Protein AF-A0A1L7WTK1-F1 (afdb_monomer_lite)

Structure (mmCIF, N/CA/C/O backbone):
data_AF-A0A1L7WTK1-F1
#
_entry.id   AF-A0A1L7WTK1-F1
#
loop_
_atom_site.group_PDB
_atom_site.id
_atom_site.type_symbol
_atom_site.label_atom_id
_atom_site.label_alt_id
_atom_site.label_comp_id
_atom_site.label_asym_id
_atom_site.label_entity_id
_atom_site.label_seq_id
_atom_site.pdbx_PDB_ins_code
_atom_site.Cartn_x
_atom_site.Cartn_y
_atom_site.Cartn_z
_atom_site.occupancy
_atom_site.B_iso_or_equiv
_atom_site.auth_seq_id
_atom_site.auth_comp_id
_atom_site.auth_asym_id
_atom_site.auth_atom_id
_atom_site.pdbx_PDB_model_num
ATOM 1 N N . MET A 1 1 ? 5.378 51.087 30.602 1.00 38.34 1 MET A N 1
ATOM 2 C CA . MET A 1 1 ? 5.027 51.062 29.161 1.00 38.34 1 MET A CA 1
ATOM 3 C C . MET A 1 1 ? 6.344 51.110 28.397 1.00 38.34 1 MET A C 1
ATOM 5 O O . MET A 1 1 ? 7.147 51.950 28.756 1.00 38.34 1 MET A O 1
ATOM 9 N N . ALA A 1 2 ? 6.701 50.248 27.450 1.00 32.22 2 ALA A N 1
ATOM 10 C CA . ALA A 1 2 ? 5.958 49.282 26.653 1.00 32.22 2 ALA A CA 1
ATOM 11 C C . ALA A 1 2 ? 6.849 48.055 26.353 1.00 32.22 2 ALA A C 1
ATOM 13 O O . ALA A 1 2 ? 8.071 48.167 26.312 1.00 32.22 2 ALA A O 1
ATOM 14 N N . SER A 1 3 ? 6.207 46.903 26.156 1.00 34.16 3 SER A N 1
ATOM 15 C CA . SER A 1 3 ? 6.794 45.703 25.557 1.00 34.16 3 SER A CA 1
ATOM 16 C C . SER A 1 3 ? 7.029 45.938 24.059 1.00 34.16 3 SER A C 1
ATOM 18 O O . SER A 1 3 ? 6.167 46.521 23.402 1.00 34.16 3 SER A O 1
ATOM 20 N N . MET A 1 4 ? 8.155 45.474 23.515 1.00 35.56 4 MET A N 1
ATOM 21 C CA . MET A 1 4 ? 8.354 45.336 22.070 1.00 35.56 4 MET A CA 1
ATOM 22 C C . MET A 1 4 ? 8.696 43.879 21.755 1.00 35.56 4 MET A C 1
ATOM 24 O O . MET A 1 4 ? 9.846 43.458 21.828 1.00 35.56 4 MET A O 1
ATOM 28 N N . PHE A 1 5 ? 7.661 43.115 21.408 1.00 36.62 5 PHE A N 1
ATOM 29 C CA . PHE A 1 5 ? 7.780 41.886 20.633 1.00 36.62 5 PHE A CA 1
ATOM 30 C C . PHE A 1 5 ? 7.905 42.277 19.155 1.00 36.62 5 PHE A C 1
ATOM 32 O O . PHE A 1 5 ? 7.030 42.963 18.625 1.00 36.62 5 PHE A O 1
ATOM 39 N N . ALA A 1 6 ? 8.985 41.868 18.489 1.00 39.31 6 ALA A N 1
ATOM 40 C CA . ALA A 1 6 ? 9.111 42.005 17.043 1.00 39.31 6 ALA A CA 1
ATOM 41 C C . ALA A 1 6 ? 8.413 40.820 16.356 1.00 39.31 6 ALA A C 1
ATOM 43 O O . ALA A 1 6 ? 8.746 39.659 16.588 1.00 39.31 6 ALA A O 1
ATOM 44 N N . ASN A 1 7 ? 7.419 41.154 15.537 1.00 35.59 7 ASN A N 1
ATOM 45 C CA . ASN A 1 7 ? 6.599 40.263 14.725 1.00 35.59 7 ASN A CA 1
ATOM 46 C C . ASN A 1 7 ? 7.465 39.567 13.658 1.00 35.59 7 ASN A C 1
ATOM 48 O O . ASN A 1 7 ? 8.057 40.245 12.818 1.00 35.59 7 ASN A O 1
ATOM 52 N N . ALA A 1 8 ? 7.517 38.234 13.648 1.00 31.22 8 ALA A N 1
ATOM 53 C CA . ALA A 1 8 ? 8.078 37.494 12.521 1.00 31.22 8 ALA A CA 1
ATOM 54 C C . ALA A 1 8 ? 7.069 37.527 11.364 1.00 31.22 8 ALA A C 1
ATOM 56 O O . ALA A 1 8 ? 6.000 36.922 11.432 1.00 31.22 8 ALA A O 1
ATOM 57 N N . THR A 1 9 ? 7.386 38.267 10.304 1.00 32.03 9 THR A N 1
ATOM 58 C CA . THR A 1 9 ? 6.642 38.221 9.043 1.00 32.03 9 THR A CA 1
ATOM 59 C C . THR A 1 9 ? 6.797 36.838 8.422 1.00 32.03 9 THR A C 1
ATOM 61 O O . THR A 1 9 ? 7.895 36.460 8.016 1.00 32.03 9 THR A O 1
ATOM 64 N N . LEU A 1 10 ? 5.698 36.083 8.346 1.00 31.89 10 LEU A N 1
ATOM 65 C CA . LEU A 1 10 ? 5.624 34.853 7.563 1.00 31.89 10 LEU A CA 1
ATOM 66 C C . LEU A 1 10 ? 5.835 35.217 6.090 1.00 31.89 10 LEU A C 1
ATOM 68 O O . LEU A 1 10 ? 4.982 35.853 5.470 1.00 31.89 10 LEU A O 1
ATOM 72 N N . ALA A 1 11 ? 6.992 34.850 5.545 1.00 37.28 11 ALA A N 1
ATOM 73 C CA . ALA A 1 11 ? 7.212 34.887 4.110 1.00 37.28 11 ALA A CA 1
ATOM 74 C C . ALA A 1 11 ? 6.194 33.954 3.435 1.00 37.28 11 ALA A C 1
ATOM 76 O O . ALA A 1 11 ? 5.947 32.843 3.907 1.00 37.28 11 ALA A O 1
ATOM 77 N N . SER A 1 12 ? 5.591 34.416 2.342 1.00 40.06 12 SER A N 1
ATOM 78 C CA . SER A 1 12 ? 4.710 33.611 1.500 1.00 40.06 12 SER A CA 1
ATOM 79 C C . SER A 1 12 ? 5.461 32.366 1.035 1.00 40.06 12 SER A C 1
ATOM 81 O O . SER A 1 12 ? 6.453 32.481 0.312 1.00 40.06 12 SER A O 1
ATOM 83 N N . SER A 1 13 ? 4.995 31.190 1.464 1.00 41.16 13 SER A N 1
ATOM 84 C CA . SER A 1 13 ? 5.479 29.912 0.942 1.00 41.16 13 SER A CA 1
ATOM 85 C C . SER A 1 13 ? 5.344 29.910 -0.584 1.00 41.16 13 SER A C 1
ATOM 87 O O . SER A 1 13 ? 4.315 30.372 -1.091 1.00 41.16 13 SER A O 1
ATOM 89 N N . PRO A 1 14 ? 6.350 29.424 -1.331 1.00 37.72 14 PRO A N 1
ATOM 90 C CA . PRO A 1 14 ? 6.207 29.255 -2.767 1.00 37.72 14 PRO A CA 1
ATOM 91 C C . PRO A 1 14 ? 5.020 28.325 -3.030 1.00 37.72 14 PRO A C 1
ATOM 93 O O . PRO A 1 14 ? 4.880 27.282 -2.390 1.00 37.72 14 PRO A O 1
ATOM 96 N N . ALA A 1 15 ? 4.137 28.735 -3.941 1.00 45.47 15 ALA A N 1
ATOM 97 C CA . ALA A 1 15 ? 3.027 27.902 -4.372 1.00 45.47 15 ALA A CA 1
ATOM 98 C C . ALA A 1 15 ? 3.569 26.556 -4.870 1.00 45.47 15 ALA A C 1
ATOM 100 O O . ALA A 1 15 ? 4.547 26.519 -5.622 1.00 45.47 15 ALA A O 1
ATOM 101 N N . ALA A 1 16 ? 2.928 25.466 -4.442 1.00 35.69 16 ALA A N 1
ATOM 102 C CA . ALA A 1 16 ? 3.215 24.134 -4.952 1.00 35.69 16 ALA A CA 1
ATOM 103 C C . ALA A 1 16 ? 3.198 24.153 -6.495 1.00 35.69 16 ALA A C 1
ATOM 105 O O . ALA A 1 16 ? 2.376 24.868 -7.083 1.00 35.69 16 ALA A O 1
ATOM 106 N N . PRO A 1 17 ? 4.093 23.408 -7.166 1.00 39.41 17 PRO A N 1
ATOM 107 C CA . PRO A 1 17 ? 4.147 23.381 -8.620 1.00 39.41 17 PRO A CA 1
ATOM 108 C C . PRO A 1 17 ? 2.792 22.940 -9.186 1.00 39.41 17 PRO A C 1
ATOM 110 O O . PRO A 1 17 ? 2.380 21.790 -9.053 1.00 39.41 17 PRO A O 1
ATOM 113 N N . SER A 1 18 ? 2.094 23.875 -9.832 1.00 50.19 18 SER A N 1
ATOM 114 C CA . SER A 1 18 ? 0.858 23.610 -10.565 1.00 50.19 18 SER A CA 1
ATOM 115 C C . SER A 1 18 ? 1.208 23.044 -11.937 1.00 50.19 18 SER A C 1
ATOM 117 O O . SER A 1 18 ? 1.169 23.723 -12.959 1.00 50.19 18 SER A O 1
ATOM 119 N N . THR A 1 19 ? 1.552 21.759 -11.970 1.00 40.38 19 THR A N 1
ATOM 120 C CA . THR A 1 19 ? 1.258 20.996 -13.182 1.00 40.38 19 THR A CA 1
ATOM 121 C C . THR A 1 19 ? -0.250 20.805 -13.189 1.00 40.38 19 THR A C 1
ATOM 123 O O . THR A 1 19 ? -0.839 20.447 -12.171 1.00 40.38 19 THR A O 1
ATOM 126 N N . THR A 1 20 ? -0.906 21.157 -14.290 1.00 37.12 20 THR A N 1
ATOM 127 C CA . THR A 1 20 ? -2.331 20.898 -14.482 1.00 37.12 20 THR A CA 1
ATOM 128 C C . THR A 1 20 ? -2.579 19.415 -14.246 1.00 37.12 20 THR A C 1
ATOM 130 O O . THR A 1 20 ? -2.327 18.597 -15.133 1.00 37.12 20 THR A O 1
ATOM 133 N N . ALA A 1 21 ? -3.048 19.073 -13.043 1.00 44.69 21 ALA A N 1
ATOM 134 C CA . ALA A 1 21 ? -3.709 17.816 -12.778 1.00 44.69 21 ALA A CA 1
ATOM 135 C C . ALA A 1 21 ? -4.698 17.632 -13.927 1.00 44.69 21 ALA A C 1
ATOM 137 O O . ALA A 1 21 ? -5.535 18.508 -14.174 1.00 44.69 21 ALA A O 1
ATOM 138 N N . SER A 1 22 ? -4.562 16.539 -14.684 1.00 48.34 22 SER A N 1
ATOM 139 C CA . SER A 1 22 ? -5.639 16.141 -15.586 1.00 48.34 22 SER A CA 1
ATOM 140 C C . SER A 1 22 ? -6.935 16.187 -14.773 1.00 48.34 22 SER A C 1
ATOM 142 O O . SER A 1 22 ? -6.894 15.937 -13.566 1.00 48.34 22 SER A O 1
ATOM 144 N N . SER A 1 23 ? -8.081 16.486 -15.381 1.00 56.59 23 SER A N 1
ATOM 145 C CA . SER A 1 23 ? -9.378 16.559 -14.681 1.00 56.59 23 SER A CA 1
ATOM 146 C C . SER A 1 23 ? -9.754 15.294 -13.882 1.00 56.59 23 SER A C 1
ATOM 148 O O . SER A 1 23 ? -10.803 15.266 -13.253 1.00 56.59 23 SER A O 1
ATOM 150 N N . ASN A 1 24 ? -8.910 14.259 -13.925 1.00 61.44 24 ASN A N 1
ATOM 151 C CA . ASN A 1 24 ? -9.060 12.947 -13.321 1.00 61.44 24 ASN A CA 1
ATOM 152 C C . ASN A 1 24 ? -7.974 12.635 -12.266 1.00 61.44 24 ASN A C 1
ATOM 154 O O . ASN A 1 24 ? -7.859 11.475 -11.862 1.00 61.44 24 ASN A O 1
ATOM 158 N N . SER A 1 25 ? -7.150 13.615 -11.869 1.00 70.75 25 SER A N 1
ATOM 159 C CA . SER A 1 25 ? -6.118 13.473 -10.835 1.00 70.75 25 SER A CA 1
ATOM 160 C C . SER A 1 25 ? -6.540 14.172 -9.538 1.00 70.75 25 SER A C 1
ATOM 162 O O . SER A 1 25 ? -6.784 15.378 -9.537 1.00 70.75 25 SER A O 1
ATOM 164 N N . HIS A 1 26 ? -6.606 13.433 -8.428 1.00 81.88 26 HIS A N 1
ATOM 165 C CA . HIS A 1 26 ? -7.059 13.949 -7.131 1.00 81.88 26 HIS A CA 1
ATOM 166 C C . HIS A 1 26 ? -6.203 13.427 -5.977 1.00 81.88 26 HIS A C 1
ATOM 168 O O . HIS A 1 26 ? -5.813 12.259 -5.972 1.00 81.88 26 HIS A O 1
ATOM 174 N N . CYS A 1 27 ? -5.969 14.268 -4.969 1.00 82.88 27 CYS A N 1
ATOM 175 C CA . CYS A 1 27 ? -5.427 13.816 -3.691 1.00 82.88 27 CYS A CA 1
ATOM 176 C C . CYS A 1 27 ? -6.510 13.063 -2.906 1.00 82.88 27 CYS A C 1
ATOM 178 O O . CYS A 1 27 ? -7.639 13.542 -2.778 1.00 82.88 27 CYS A O 1
ATOM 180 N N . ILE A 1 28 ? -6.168 11.892 -2.377 1.00 84.38 28 ILE A N 1
ATOM 181 C CA . ILE A 1 28 ? -7.058 11.013 -1.625 1.00 84.38 28 ILE A CA 1
ATOM 182 C C . ILE A 1 28 ? -6.412 10.580 -0.306 1.00 84.38 28 ILE A C 1
ATOM 184 O O . ILE A 1 28 ? -5.205 10.357 -0.211 1.00 84.38 28 ILE A O 1
ATOM 188 N N . THR A 1 29 ? -7.256 10.412 0.710 1.00 85.12 29 THR A N 1
ATOM 189 C CA . THR A 1 29 ? -6.921 9.727 1.961 1.00 85.12 29 THR A CA 1
ATOM 190 C C . THR A 1 29 ? -7.629 8.378 1.979 1.00 85.12 29 THR A C 1
ATOM 192 O O . THR A 1 29 ? -8.859 8.333 1.916 1.00 85.12 29 THR A O 1
ATOM 195 N N . ILE A 1 30 ? -6.881 7.282 2.109 1.00 85.06 30 ILE A N 1
ATOM 196 C CA . ILE A 1 30 ? -7.474 5.957 2.328 1.00 85.06 30 ILE A CA 1
ATOM 197 C C . ILE A 1 30 ? -7.739 5.803 3.818 1.00 85.06 30 ILE A C 1
ATOM 199 O O . ILE A 1 30 ? -6.809 5.893 4.617 1.00 85.06 30 ILE A O 1
ATOM 203 N N . ARG A 1 31 ? -8.998 5.568 4.181 1.00 85.75 31 ARG A N 1
ATOM 204 C CA . ARG A 1 31 ? -9.436 5.396 5.567 1.00 85.75 31 ARG A CA 1
ATOM 205 C C . ARG A 1 31 ? -10.013 4.016 5.769 1.00 85.75 31 ARG A C 1
ATOM 207 O O . ARG A 1 31 ? -10.508 3.397 4.826 1.00 85.75 31 ARG A O 1
ATOM 214 N N . ASP A 1 32 ? -9.975 3.559 7.007 1.00 83.50 32 ASP A N 1
ATOM 215 C CA . ASP A 1 32 ? -10.770 2.408 7.389 1.00 83.50 32 ASP A CA 1
ATOM 216 C C . ASP A 1 32 ? -12.273 2.743 7.395 1.00 83.50 32 ASP A C 1
ATOM 218 O O . ASP A 1 32 ? -12.691 3.902 7.326 1.00 83.50 32 ASP A O 1
ATOM 222 N N . THR A 1 33 ? -13.109 1.712 7.511 1.00 81.81 33 THR A N 1
ATOM 223 C CA . THR A 1 33 ? -14.571 1.858 7.488 1.00 81.81 33 THR A CA 1
ATOM 224 C C . THR A 1 33 ? -15.123 2.656 8.668 1.00 81.81 33 THR A C 1
ATOM 226 O O . THR A 1 33 ? -16.233 3.170 8.575 1.00 81.81 33 THR A O 1
ATOM 229 N N . THR A 1 34 ? -14.377 2.771 9.773 1.00 86.19 34 THR A N 1
ATOM 230 C CA . THR A 1 34 ? -14.772 3.588 10.931 1.00 86.19 34 THR A CA 1
ATOM 231 C C . THR A 1 34 ? -14.298 5.039 10.830 1.00 86.19 34 THR A C 1
ATOM 233 O O . THR A 1 34 ? -14.709 5.865 11.640 1.00 86.19 34 THR A O 1
ATOM 236 N N . SER A 1 35 ? -13.481 5.377 9.822 1.00 83.44 35 SER A N 1
ATOM 237 C CA . SER A 1 35 ? -12.847 6.693 9.659 1.00 83.44 35 SER A CA 1
ATOM 238 C C . SER A 1 35 ? -11.998 7.131 10.860 1.00 83.44 35 SER A C 1
ATOM 240 O O . SER A 1 35 ? -11.845 8.329 11.101 1.00 83.44 35 SER A O 1
ATOM 242 N N . THR A 1 36 ? -11.444 6.173 11.605 1.00 84.69 36 THR A N 1
ATOM 243 C CA . THR A 1 36 ? -10.585 6.432 12.771 1.00 84.69 36 THR A CA 1
ATOM 244 C C . THR A 1 36 ? -9.109 6.289 12.442 1.00 84.69 36 THR A C 1
ATOM 246 O O . THR A 1 36 ? -8.283 6.930 13.092 1.00 84.69 36 THR A O 1
ATOM 249 N N . VAL A 1 37 ? -8.769 5.508 11.412 1.00 85.69 37 VAL A N 1
ATOM 250 C CA . VAL A 1 37 ? -7.394 5.344 10.939 1.00 85.69 37 VAL A CA 1
ATOM 251 C C . VAL A 1 37 ? -7.285 5.591 9.442 1.00 85.69 37 VAL A C 1
ATOM 253 O O . VAL A 1 37 ? -8.227 5.372 8.675 1.00 85.69 37 VAL A O 1
ATOM 256 N N . HIS A 1 38 ? -6.115 6.047 9.014 1.00 86.75 38 HIS A N 1
ATOM 257 C CA . HIS A 1 38 ? -5.801 6.256 7.612 1.00 86.75 38 HIS A CA 1
ATOM 258 C C . HIS A 1 38 ? -4.437 5.681 7.239 1.00 86.75 38 HIS A C 1
ATOM 260 O O . HIS A 1 38 ? -3.576 5.469 8.091 1.00 86.75 38 HIS A O 1
ATOM 266 N N . LEU A 1 39 ? -4.260 5.411 5.946 1.00 86.88 39 LEU A N 1
ATOM 267 C CA . LEU A 1 39 ? -2.973 5.038 5.373 1.00 86.88 39 LEU A CA 1
ATOM 268 C C . LEU A 1 39 ? -2.162 6.303 5.095 1.00 86.88 39 LEU A C 1
ATOM 270 O O . LEU A 1 39 ? -2.588 7.138 4.296 1.00 86.88 39 LEU A O 1
ATOM 274 N N . ALA A 1 40 ? -0.998 6.412 5.720 1.00 87.06 40 ALA A N 1
ATOM 275 C CA . ALA A 1 40 ? -0.093 7.539 5.578 1.00 87.06 40 ALA A CA 1
ATOM 276 C C . ALA A 1 40 ? 1.271 7.089 5.058 1.00 87.06 40 ALA A C 1
ATOM 278 O O . ALA A 1 40 ? 1.836 6.095 5.522 1.00 87.06 40 ALA A O 1
ATOM 279 N N . ALA A 1 41 ? 1.819 7.842 4.112 1.00 86.56 41 ALA A N 1
ATOM 280 C CA . ALA A 1 41 ? 3.207 7.703 3.697 1.00 86.56 41 ALA A CA 1
ATOM 281 C C . ALA A 1 41 ? 4.117 8.514 4.625 1.00 86.56 41 ALA A C 1
ATOM 283 O O . ALA A 1 41 ? 3.742 9.595 5.051 1.00 86.56 41 ALA A O 1
ATOM 284 N N . SER A 1 42 ? 5.310 8.011 4.936 1.00 85.50 42 SER A N 1
ATOM 285 C CA . SER A 1 42 ? 6.334 8.746 5.692 1.00 85.50 42 SER A CA 1
ATOM 286 C C . SER A 1 42 ? 7.492 9.151 4.787 1.00 85.50 42 SER A C 1
ATOM 288 O O . SER A 1 42 ? 7.722 8.543 3.738 1.00 85.50 42 SER A O 1
ATOM 290 N N . SER A 1 43 ? 8.281 10.140 5.200 1.00 85.00 43 SER A N 1
ATOM 291 C CA . SER A 1 43 ? 9.498 10.562 4.493 1.00 85.00 43 SER A CA 1
ATOM 292 C C . SER A 1 43 ? 10.557 9.450 4.400 1.00 85.00 43 SER A C 1
ATOM 294 O O . SER A 1 43 ? 11.368 9.453 3.480 1.00 85.00 43 SER A O 1
ATOM 296 N N . ASP A 1 44 ? 10.500 8.433 5.268 1.00 84.06 44 ASP A N 1
ATOM 297 C CA . ASP A 1 44 ? 11.385 7.254 5.243 1.00 84.06 44 ASP A CA 1
ATOM 298 C C . ASP A 1 44 ? 11.054 6.226 4.131 1.00 84.06 44 ASP A C 1
ATOM 300 O O . ASP A 1 44 ? 11.684 5.160 4.032 1.00 84.06 44 ASP A O 1
ATOM 304 N N . GLY A 1 45 ? 10.029 6.509 3.324 1.00 87.06 45 GLY A N 1
ATOM 305 C CA . GLY A 1 45 ? 9.550 5.656 2.241 1.00 87.06 45 GLY A CA 1
ATOM 306 C C . GLY A 1 45 ? 8.766 4.427 2.709 1.00 87.06 45 GLY A C 1
ATOM 307 O O . GLY A 1 45 ? 8.598 3.493 1.932 1.00 87.06 45 GLY A O 1
ATOM 308 N N . ASN A 1 46 ? 8.332 4.354 3.970 1.00 86.81 46 ASN A N 1
ATOM 309 C CA . ASN A 1 46 ? 7.364 3.368 4.459 1.00 86.81 46 ASN A CA 1
ATOM 310 C C . ASN A 1 46 ? 5.944 3.947 4.462 1.00 86.81 46 ASN A C 1
ATOM 312 O O . ASN A 1 46 ? 5.743 5.163 4.447 1.00 86.81 46 ASN A O 1
ATOM 316 N N . LEU A 1 47 ? 4.965 3.045 4.556 1.00 87.94 47 LEU A N 1
ATOM 317 C CA . LEU A 1 47 ? 3.586 3.394 4.871 1.00 87.94 47 LEU A CA 1
ATOM 318 C C . LEU A 1 47 ? 3.190 2.889 6.255 1.00 87.94 47 LEU A C 1
ATOM 320 O O . LEU A 1 47 ? 3.635 1.825 6.707 1.00 87.94 47 LEU A O 1
ATOM 324 N N . TYR A 1 48 ? 2.295 3.643 6.879 1.00 86.94 48 TYR A N 1
ATOM 325 C CA . TYR A 1 48 ? 1.795 3.411 8.220 1.00 86.94 48 TYR A CA 1
ATOM 326 C C . TYR A 1 48 ? 0.271 3.546 8.263 1.00 86.94 48 TYR A C 1
ATOM 328 O O . TYR A 1 48 ? -0.306 4.350 7.535 1.00 86.94 48 TYR A O 1
ATOM 336 N N . LEU A 1 49 ? -0.378 2.775 9.133 1.00 86.50 49 LEU A N 1
ATOM 337 C CA . LEU A 1 49 ? -1.729 3.067 9.602 1.00 86.50 49 LEU A CA 1
ATOM 338 C C . LEU A 1 49 ? -1.626 3.980 10.819 1.00 86.50 49 LEU A C 1
ATOM 340 O O . LEU A 1 49 ? -0.976 3.619 11.805 1.00 86.50 49 LEU A O 1
ATOM 344 N N . THR A 1 50 ? -2.252 5.147 10.738 1.00 83.88 50 THR A N 1
ATOM 345 C CA . THR A 1 50 ? -2.174 6.209 11.745 1.00 83.88 50 THR A CA 1
ATOM 346 C C . THR A 1 50 ? -3.573 6.743 12.064 1.00 83.88 50 THR A C 1
ATOM 348 O O . THR A 1 50 ? -4.517 6.532 11.302 1.00 83.88 50 THR A O 1
ATOM 351 N N . SER A 1 51 ? -3.741 7.403 13.208 1.00 83.69 51 SER A N 1
ATOM 352 C CA . SER A 1 51 ? -5.014 8.006 13.621 1.00 83.69 51 SER A CA 1
ATOM 353 C C . SER A 1 51 ? -5.451 9.142 12.683 1.00 83.69 51 SER A C 1
ATOM 355 O O . SER A 1 51 ? -4.653 9.971 12.248 1.00 83.69 51 SER A O 1
ATOM 357 N N . TYR A 1 52 ? -6.745 9.226 12.394 1.00 80.81 52 TYR A N 1
ATOM 358 C CA . TYR A 1 52 ? -7.365 10.293 11.603 1.00 80.81 52 TYR A CA 1
ATOM 359 C C . TYR A 1 52 ? -8.226 11.209 12.512 1.00 80.81 52 TYR A C 1
ATOM 361 O O . TYR A 1 52 ? -8.844 10.690 13.441 1.00 80.81 52 TYR A O 1
ATOM 369 N N . PRO A 1 53 ? -8.328 12.544 12.287 1.00 70.88 53 PRO A N 1
ATOM 370 C CA . PRO A 1 53 ? -7.741 13.344 11.205 1.00 70.88 53 PRO A CA 1
ATOM 371 C C . PRO A 1 53 ? -6.283 13.738 11.413 1.00 70.88 53 PRO A C 1
ATOM 373 O O . PRO A 1 53 ? -5.626 14.098 10.443 1.00 70.88 53 PRO A O 1
ATOM 376 N N . GLU A 1 54 ? -5.779 13.656 12.643 1.00 67.62 54 GLU A N 1
ATOM 377 C CA . GLU A 1 54 ? -4.414 14.055 12.958 1.00 67.62 54 GLU A CA 1
ATOM 378 C C . GLU A 1 54 ? -3.608 12.915 13.566 1.00 67.62 54 GLU A C 1
ATOM 380 O O . GLU A 1 54 ? -3.877 12.433 14.667 1.00 67.62 54 GLU A O 1
ATOM 385 N N . SER A 1 55 ? -2.565 12.539 12.835 1.00 65.88 55 SER A N 1
ATOM 386 C CA . SER A 1 55 ? -1.300 12.049 13.366 1.00 65.88 55 SER A CA 1
ATOM 387 C C . SER A 1 55 ? -0.247 12.121 12.258 1.00 65.88 55 SER A C 1
ATOM 389 O O . SER A 1 55 ? -0.575 12.100 11.075 1.00 65.88 55 SER A O 1
ATOM 391 N N . SER A 1 56 ? 1.013 12.301 12.650 1.00 60.53 56 SER A N 1
ATOM 392 C CA . SER A 1 56 ? 2.152 12.329 11.733 1.00 60.53 56 SER A CA 1
ATOM 393 C C . SER A 1 56 ? 2.666 10.901 11.512 1.00 60.53 56 SER A C 1
ATOM 395 O O . SER A 1 56 ? 2.824 10.170 12.498 1.00 60.53 56 SER A O 1
ATOM 397 N N . PRO A 1 57 ? 2.960 10.495 10.265 1.00 63.25 57 PRO A N 1
ATOM 398 C CA . PRO A 1 57 ? 2.924 11.307 9.044 1.00 63.25 57 PRO A CA 1
ATOM 399 C C . PRO A 1 57 ? 1.506 11.489 8.466 1.00 63.25 57 PRO A C 1
ATOM 401 O O . PRO A 1 57 ? 0.620 10.691 8.750 1.00 63.25 57 PRO A O 1
ATOM 404 N N . GLY A 1 58 ? 1.313 12.533 7.647 1.00 65.06 58 GLY A N 1
ATOM 405 C CA . GLY A 1 58 ? 0.008 12.955 7.102 1.00 65.06 58 GLY A CA 1
ATOM 406 C C . GLY A 1 58 ? -0.021 13.147 5.580 1.00 65.06 58 GLY A C 1
ATOM 407 O O . GLY A 1 58 ? -0.790 13.959 5.071 1.00 65.06 58 GLY A O 1
ATOM 408 N N . THR A 1 59 ? 0.855 12.454 4.856 1.00 70.75 59 THR A N 1
ATOM 409 C CA . THR A 1 59 ? 1.034 12.597 3.405 1.00 70.75 59 THR A CA 1
ATOM 410 C C . THR A 1 59 ? -0.199 12.123 2.629 1.00 70.75 59 THR A C 1
ATOM 412 O O . THR A 1 59 ? -0.748 11.053 2.910 1.00 70.75 59 THR A O 1
ATOM 415 N N . SER A 1 60 ? -0.628 12.905 1.633 1.00 81.31 60 SER A N 1
ATOM 416 C CA . SER A 1 60 ? -1.753 12.553 0.760 1.00 81.31 60 SER A CA 1
ATOM 417 C C . SER A 1 60 ? -1.311 11.634 -0.376 1.00 81.31 60 SER A C 1
ATOM 419 O O . SER A 1 60 ? -0.185 11.716 -0.863 1.00 81.31 60 SER A O 1
ATOM 421 N N . LEU A 1 61 ? -2.211 10.763 -0.835 1.00 88.00 61 LEU A N 1
ATOM 422 C CA . LEU A 1 61 ? -1.951 9.893 -1.980 1.00 88.00 61 LEU A CA 1
ATOM 423 C C . LEU A 1 61 ? -2.568 10.490 -3.244 1.00 88.00 61 LEU A C 1
ATOM 425 O O . LEU A 1 61 ? -3.660 11.048 -3.196 1.00 88.00 61 LEU A O 1
ATOM 429 N N . LEU A 1 62 ? -1.899 10.358 -4.383 1.00 89.69 62 LEU A N 1
ATOM 430 C CA . LEU A 1 62 ? -2.417 10.787 -5.674 1.00 89.69 62 LEU A CA 1
ATOM 431 C C . LEU A 1 62 ? -3.173 9.640 -6.346 1.00 89.69 62 LEU A C 1
ATOM 433 O O . LEU A 1 62 ? -2.640 8.543 -6.534 1.00 89.69 62 LEU A O 1
ATOM 437 N N . SER A 1 63 ? -4.410 9.919 -6.751 1.00 87.12 63 SER A N 1
ATOM 438 C CA . SER A 1 63 ? -5.220 9.030 -7.574 1.00 87.12 63 SER A CA 1
ATOM 439 C C . SER A 1 63 ? -5.379 9.571 -8.987 1.00 87.12 63 SER A C 1
ATOM 441 O O . SER A 1 63 ? -5.653 10.754 -9.162 1.00 87.12 63 SER A O 1
ATOM 443 N N . ILE A 1 64 ? -5.257 8.693 -9.982 1.00 86.88 64 ILE A N 1
ATOM 444 C CA . ILE A 1 64 ? -5.517 8.939 -11.399 1.00 86.88 64 ILE A CA 1
ATOM 445 C C . ILE A 1 64 ? -6.503 7.869 -11.879 1.00 86.88 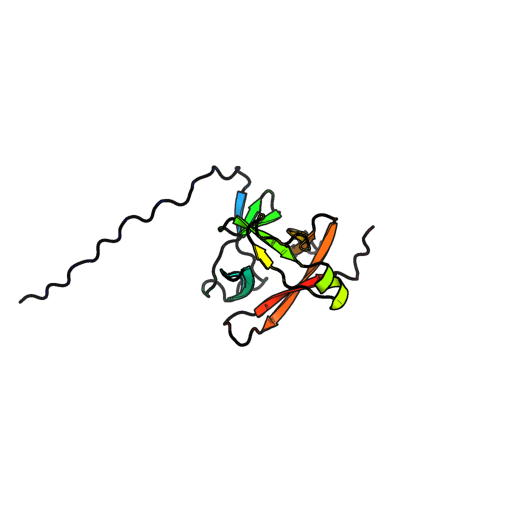64 ILE A C 1
ATOM 447 O O . ILE A 1 64 ? -6.240 6.678 -11.723 1.00 86.88 64 ILE A O 1
ATOM 451 N N . PHE A 1 65 ? -7.648 8.270 -12.442 1.00 84.44 65 PHE A N 1
ATOM 452 C CA . PHE A 1 65 ? -8.704 7.334 -12.880 1.00 84.44 65 PHE A CA 1
ATOM 453 C C . PHE A 1 65 ? -9.092 6.308 -11.793 1.00 84.44 65 PHE A C 1
ATOM 455 O O . PHE A 1 65 ? -9.201 5.111 -12.056 1.00 84.44 65 PHE A O 1
ATOM 462 N N . SER A 1 66 ? -9.236 6.769 -10.545 1.00 83.19 66 SER A N 1
ATOM 463 C CA . SER A 1 66 ? -9.528 5.932 -9.366 1.00 83.19 66 SER A CA 1
ATOM 464 C C . SER A 1 66 ? -8.447 4.909 -8.996 1.00 83.19 66 SER A C 1
ATOM 466 O O . SER A 1 66 ? -8.650 4.119 -8.081 1.00 83.19 66 SER A O 1
ATOM 468 N N . THR A 1 67 ? -7.286 4.936 -9.649 1.00 87.81 67 THR A N 1
ATOM 469 C CA . THR A 1 67 ? -6.107 4.145 -9.284 1.00 87.81 67 THR A CA 1
ATOM 470 C C . THR A 1 67 ? -5.142 5.030 -8.519 1.00 87.81 67 THR A C 1
ATOM 472 O O . THR A 1 67 ? -4.875 6.150 -8.934 1.00 87.81 67 THR A O 1
ATOM 475 N N . ILE A 1 68 ? -4.631 4.570 -7.387 1.00 91.75 68 ILE A N 1
ATOM 476 C CA . ILE A 1 68 ? -3.680 5.320 -6.567 1.00 91.75 68 ILE A CA 1
ATOM 477 C C . ILE A 1 68 ? -2.273 4.941 -7.018 1.00 91.75 68 ILE A C 1
ATOM 479 O O . ILE A 1 68 ? -1.901 3.766 -6.983 1.00 91.75 68 ILE A O 1
ATOM 483 N N . THR A 1 69 ? -1.512 5.924 -7.488 1.00 89.81 69 THR A N 1
ATOM 484 C CA . THR A 1 69 ? -0.265 5.692 -8.235 1.00 89.81 69 THR A CA 1
ATOM 485 C C . THR A 1 69 ? 0.982 6.095 -7.463 1.00 89.81 69 THR A C 1
ATOM 487 O O . THR A 1 69 ? 2.001 5.412 -7.537 1.00 89.81 69 THR A O 1
ATOM 490 N N . ASN A 1 70 ? 0.904 7.183 -6.706 1.00 90.88 70 ASN A N 1
ATOM 491 C CA . ASN A 1 70 ? 2.029 7.774 -5.991 1.00 90.88 70 ASN A CA 1
ATOM 492 C C . ASN A 1 70 ? 1.524 8.593 -4.799 1.00 90.88 70 ASN A C 1
ATOM 494 O O . ASN A 1 70 ? 0.317 8.741 -4.619 1.00 90.88 70 ASN A O 1
ATOM 498 N N . ASP A 1 71 ? 2.429 9.125 -3.989 1.00 89.81 71 ASP A N 1
ATOM 499 C CA . ASP A 1 71 ? 2.102 10.153 -2.999 1.00 89.81 71 ASP A CA 1
ATOM 500 C C . ASP A 1 71 ? 2.228 11.576 -3.571 1.00 89.81 71 ASP A C 1
ATOM 502 O O . ASP A 1 71 ? 2.596 11.768 -4.735 1.00 89.81 71 ASP A O 1
ATOM 506 N N . ASP A 1 72 ? 1.878 12.580 -2.770 1.00 84.38 72 ASP A N 1
ATOM 507 C CA . ASP A 1 72 ? 1.991 14.002 -3.121 1.00 84.38 72 ASP A CA 1
ATOM 508 C C . ASP A 1 72 ? 3.447 14.490 -3.309 1.00 84.38 72 ASP A C 1
ATOM 510 O O . ASP A 1 72 ? 3.664 15.523 -3.943 1.00 84.38 72 ASP A O 1
ATOM 514 N N . GLU A 1 73 ? 4.441 13.710 -2.869 1.00 86.19 73 GLU A N 1
ATOM 515 C CA . GLU A 1 73 ? 5.873 13.899 -3.143 1.00 86.19 73 GLU A CA 1
ATOM 516 C C . GLU A 1 73 ? 6.324 13.258 -4.476 1.00 86.19 73 GLU A C 1
ATOM 518 O O . GLU A 1 73 ? 7.488 13.368 -4.866 1.00 86.19 73 GLU A O 1
ATOM 523 N N . GLY A 1 74 ? 5.422 12.591 -5.205 1.00 87.31 74 GLY A N 1
ATOM 524 C CA . GLY A 1 74 ? 5.719 11.948 -6.490 1.00 87.31 74 GLY A CA 1
ATOM 525 C C . GLY A 1 74 ? 6.450 10.605 -6.372 1.00 87.31 74 GLY A C 1
ATOM 526 O O . GLY A 1 74 ? 7.005 10.110 -7.356 1.00 87.31 74 GLY A O 1
ATOM 527 N N . ARG A 1 75 ? 6.458 9.988 -5.188 1.00 90.69 75 ARG A N 1
ATOM 528 C CA . ARG A 1 75 ? 7.067 8.677 -4.946 1.00 90.69 75 ARG A CA 1
ATOM 529 C C . ARG A 1 75 ? 6.091 7.570 -5.325 1.00 90.69 75 ARG A C 1
ATOM 531 O O . ARG A 1 75 ? 4.933 7.574 -4.918 1.00 90.69 75 ARG A O 1
ATOM 538 N N . SER A 1 76 ? 6.565 6.604 -6.102 1.00 91.62 76 SER A N 1
ATOM 539 C CA . SER A 1 76 ? 5.777 5.462 -6.569 1.00 91.62 76 SER A CA 1
ATOM 540 C C . SER A 1 76 ? 5.834 4.304 -5.580 1.00 91.62 76 SER A C 1
ATOM 542 O O . SER A 1 76 ? 6.869 4.052 -4.948 1.00 91.62 76 SER A O 1
ATOM 544 N N . PHE A 1 77 ? 4.730 3.565 -5.474 1.00 93.31 77 PHE A N 1
ATOM 545 C CA . PHE A 1 77 ? 4.692 2.366 -4.647 1.00 93.31 77 PHE A CA 1
ATOM 546 C C . PHE A 1 77 ? 5.506 1.241 -5.277 1.00 93.31 77 PHE A C 1
ATOM 548 O O . PHE A 1 77 ? 5.400 0.964 -6.473 1.00 93.31 77 PHE A O 1
ATOM 555 N N . HIS A 1 78 ? 6.271 0.538 -4.455 1.00 93.38 78 HIS A N 1
ATOM 556 C CA . HIS A 1 78 ? 7.004 -0.643 -4.873 1.00 93.38 78 HIS A CA 1
ATOM 557 C C . HIS A 1 78 ? 7.165 -1.644 -3.728 1.00 93.38 78 HIS A C 1
ATOM 559 O O . HIS A 1 78 ? 6.943 -1.351 -2.550 1.00 93.38 78 HIS A O 1
ATOM 565 N N . TYR A 1 79 ? 7.566 -2.855 -4.093 1.00 93.44 79 TYR A N 1
ATOM 566 C CA . TYR A 1 79 ? 7.933 -3.920 -3.166 1.00 93.44 79 TYR A CA 1
ATOM 567 C C . TYR A 1 79 ? 9.106 -4.725 -3.725 1.00 93.44 79 TYR A C 1
ATOM 569 O O . TYR A 1 79 ? 9.503 -4.531 -4.871 1.00 93.44 79 TYR A O 1
ATOM 577 N N . HIS A 1 80 ? 9.652 -5.640 -2.925 1.00 92.44 80 HIS A N 1
ATOM 578 C CA . HIS A 1 80 ? 10.759 -6.500 -3.336 1.00 92.44 80 HIS A CA 1
ATOM 579 C C . HIS A 1 80 ? 10.246 -7.936 -3.538 1.00 92.44 80 HIS A C 1
ATOM 581 O O . HIS A 1 80 ? 9.966 -8.626 -2.549 1.00 92.44 80 HIS A O 1
ATOM 587 N N . PRO A 1 81 ? 10.120 -8.426 -4.788 1.00 92.19 81 PRO A N 1
ATOM 588 C CA . PRO A 1 81 ? 9.617 -9.768 -5.072 1.00 92.19 81 PRO A CA 1
ATOM 589 C C . PRO A 1 81 ? 10.433 -10.885 -4.417 1.00 92.19 81 PRO A C 1
ATOM 591 O O . PRO A 1 81 ? 9.848 -11.863 -3.958 1.00 92.19 81 PRO A O 1
ATOM 594 N N .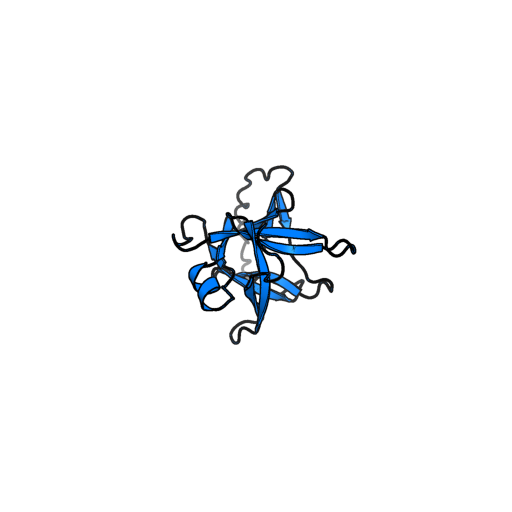 ALA A 1 82 ? 11.757 -10.729 -4.302 1.00 91.69 82 ALA A N 1
ATOM 595 C CA . ALA A 1 82 ? 12.615 -11.702 -3.622 1.00 91.69 82 ALA A CA 1
ATOM 596 C C . ALA A 1 82 ? 12.244 -11.862 -2.135 1.00 91.69 82 ALA A C 1
ATOM 598 O O . ALA A 1 82 ? 12.113 -12.981 -1.641 1.00 91.69 82 ALA A O 1
ATOM 599 N N . VAL A 1 83 ? 11.985 -10.748 -1.439 1.00 91.75 83 VAL A N 1
ATOM 600 C CA . VAL A 1 83 ? 11.551 -10.744 -0.030 1.00 91.75 83 VAL A CA 1
ATOM 601 C C . VAL A 1 83 ? 10.162 -11.372 0.101 1.00 91.75 83 VAL A C 1
ATOM 603 O O . VAL A 1 83 ? 9.959 -12.247 0.941 1.00 91.75 83 VAL A O 1
ATOM 606 N N . MET A 1 84 ? 9.228 -10.990 -0.778 1.00 92.44 84 MET A N 1
ATOM 607 C CA . MET A 1 84 ? 7.891 -11.591 -0.837 1.00 92.44 84 MET A CA 1
ATOM 608 C C . MET A 1 84 ? 7.962 -13.111 -1.041 1.00 92.44 84 MET A C 1
ATOM 610 O O . MET A 1 84 ? 7.245 -13.852 -0.375 1.00 92.44 84 MET A O 1
ATOM 614 N N . SER A 1 85 ? 8.828 -13.585 -1.939 1.00 91.12 85 SER A N 1
ATOM 615 C CA . SER A 1 85 ? 9.000 -15.013 -2.217 1.00 91.12 85 SER A CA 1
ATOM 616 C C . SER A 1 85 ? 9.600 -15.776 -1.037 1.00 91.12 85 SER A C 1
ATOM 618 O O . SER A 1 85 ? 9.208 -16.913 -0.799 1.00 91.12 85 SER A O 1
ATOM 620 N N . ALA A 1 86 ? 10.547 -15.177 -0.312 1.00 92.19 86 ALA A N 1
ATOM 621 C CA . ALA A 1 86 ? 11.230 -15.833 0.800 1.00 92.19 86 ALA A CA 1
ATOM 622 C C . ALA A 1 86 ? 10.380 -15.888 2.079 1.00 92.19 86 ALA A C 1
ATOM 624 O O . ALA A 1 86 ? 10.427 -16.876 2.808 1.00 92.19 86 ALA A O 1
ATOM 625 N N . TYR A 1 87 ? 9.602 -14.837 2.359 1.00 90.62 87 TYR A N 1
ATOM 626 C CA . TYR A 1 87 ? 8.916 -14.670 3.647 1.00 90.62 87 TYR A CA 1
ATOM 627 C C . TYR A 1 87 ? 7.386 -14.652 3.555 1.00 90.62 87 TYR A C 1
ATOM 629 O O . TYR A 1 87 ? 6.719 -14.490 4.577 1.00 90.62 87 TYR A O 1
ATOM 637 N N . GLY A 1 88 ? 6.816 -14.747 2.351 1.00 89.69 88 GLY A N 1
ATOM 638 C CA . GLY A 1 88 ? 5.372 -14.613 2.111 1.00 89.69 88 GLY A CA 1
ATOM 639 C C . GLY A 1 88 ? 4.826 -13.196 2.325 1.00 89.69 88 GLY A C 1
ATOM 640 O O . GLY A 1 88 ? 3.622 -12.971 2.198 1.00 89.69 88 GLY A O 1
ATOM 641 N N . LYS A 1 89 ? 5.703 -12.241 2.655 1.00 91.75 89 LYS A N 1
ATOM 642 C CA . LYS A 1 89 ? 5.385 -10.834 2.894 1.00 91.75 89 LYS A CA 1
ATOM 643 C C . LYS A 1 89 ? 6.532 -9.937 2.445 1.00 91.75 89 LYS A C 1
ATOM 645 O O . LYS A 1 89 ? 7.692 -10.332 2.522 1.00 91.75 89 LYS A O 1
ATOM 650 N N . SER A 1 90 ? 6.224 -8.717 2.024 1.00 92.44 90 SER A N 1
ATOM 651 C CA . SER A 1 90 ? 7.217 -7.676 1.723 1.00 92.44 90 SER A CA 1
ATOM 652 C C . SER A 1 90 ? 6.762 -6.348 2.302 1.00 92.44 90 SER A C 1
ATOM 654 O O . SER A 1 90 ? 5.569 -6.091 2.400 1.00 92.44 90 SER A O 1
ATOM 656 N N . HIS A 1 91 ? 7.700 -5.467 2.644 1.00 89.38 91 HIS A N 1
ATOM 657 C CA . HIS A 1 91 ? 7.350 -4.079 2.935 1.00 89.38 91 HIS A CA 1
ATOM 658 C C . HIS A 1 91 ? 6.754 -3.433 1.681 1.00 89.38 91 HIS A C 1
ATOM 660 O O . HIS A 1 91 ? 7.302 -3.608 0.587 1.00 89.38 91 HIS A O 1
ATOM 666 N N . LEU A 1 92 ? 5.658 -2.694 1.862 1.00 91.12 92 LEU A N 1
ATOM 667 C CA . LEU A 1 92 ? 5.203 -1.713 0.888 1.00 91.12 92 LEU A CA 1
ATOM 668 C C . LEU A 1 92 ? 6.051 -0.457 1.070 1.00 91.12 92 LEU A C 1
ATOM 670 O O . LEU A 1 92 ? 6.179 0.050 2.188 1.00 91.12 92 LEU A O 1
ATOM 674 N N . ARG A 1 93 ? 6.662 0.013 -0.011 1.00 91.50 93 ARG A N 1
ATOM 675 C CA . ARG A 1 93 ? 7.620 1.113 0.020 1.00 91.50 93 ARG A CA 1
ATOM 676 C C . ARG A 1 93 ? 7.254 2.182 -0.998 1.00 91.50 93 ARG A C 1
ATOM 678 O O . ARG A 1 93 ? 6.562 1.904 -1.972 1.00 91.50 93 ARG A O 1
ATOM 685 N N . LEU A 1 94 ? 7.748 3.387 -0.754 1.00 91.31 94 LEU A N 1
ATOM 686 C CA . LEU A 1 94 ? 7.647 4.557 -1.615 1.00 91.31 94 LEU A CA 1
ATOM 687 C C . LEU A 1 94 ? 9.052 5.064 -1.919 1.00 91.31 94 LEU A C 1
ATOM 689 O O . LEU A 1 94 ? 9.877 5.212 -1.018 1.00 91.31 94 LEU A O 1
ATOM 693 N N . SER A 1 95 ? 9.326 5.317 -3.191 1.00 90.19 95 SER A N 1
ATOM 694 C CA . SER A 1 95 ? 10.546 5.988 -3.644 1.00 90.19 95 SER A CA 1
ATOM 695 C C . SER A 1 95 ? 10.271 6.715 -4.949 1.00 90.19 95 SER A C 1
ATOM 697 O O . SER A 1 95 ? 9.303 6.403 -5.647 1.00 90.19 95 SER A O 1
ATOM 699 N N . THR A 1 96 ? 11.126 7.667 -5.317 1.00 86.00 96 THR A N 1
ATOM 700 C CA . THR A 1 96 ? 11.085 8.169 -6.691 1.00 86.00 96 THR A CA 1
ATOM 701 C C . THR A 1 96 ? 11.397 7.010 -7.646 1.00 86.00 96 THR A C 1
ATOM 703 O O . THR A 1 96 ? 12.105 6.065 -7.285 1.00 86.00 96 THR A O 1
ATOM 706 N N . THR A 1 97 ? 10.847 7.038 -8.860 1.00 66.88 97 THR A N 1
ATOM 707 C CA . THR A 1 97 ? 11.021 5.946 -9.836 1.00 66.88 97 THR A CA 1
ATOM 708 C C . THR A 1 97 ? 12.492 5.713 -10.201 1.00 66.88 97 THR A C 1
ATOM 710 O O . THR A 1 97 ? 12.848 4.609 -10.596 1.00 66.88 97 THR A O 1
ATOM 713 N N . GLY A 1 98 ? 13.355 6.723 -10.031 1.00 62.84 98 GLY A N 1
ATOM 714 C CA . GLY A 1 98 ? 14.804 6.594 -10.216 1.00 62.84 98 GLY A CA 1
ATOM 715 C C . GLY A 1 98 ? 15.530 5.888 -9.064 1.00 62.84 98 GLY A C 1
ATOM 716 O O . GLY A 1 98 ? 16.585 5.306 -9.293 1.00 62.84 98 GLY A O 1
ATOM 717 N N . ASP A 1 99 ? 14.956 5.899 -7.858 1.00 65.88 99 ASP A N 1
ATOM 718 C CA . ASP A 1 99 ? 15.547 5.303 -6.649 1.00 65.88 99 ASP A CA 1
ATOM 719 C C . ASP A 1 99 ? 15.032 3.883 -6.367 1.00 65.88 99 ASP A C 1
ATOM 721 O O . ASP A 1 99 ? 15.561 3.176 -5.505 1.00 65.88 99 ASP A O 1
ATOM 725 N N . ALA A 1 100 ? 13.978 3.459 -7.069 1.00 64.69 100 ALA A N 1
ATOM 726 C CA . ALA A 1 100 ? 13.487 2.092 -7.009 1.00 64.69 100 ALA A CA 1
ATOM 727 C C . ALA A 1 100 ? 14.583 1.157 -7.553 1.00 64.69 100 ALA A C 1
ATOM 729 O O . ALA A 1 100 ? 15.000 1.270 -8.705 1.00 64.69 100 ALA A O 1
ATOM 730 N N . THR A 1 101 ? 15.095 0.252 -6.715 1.00 67.38 101 THR A N 1
ATOM 731 C CA . THR A 1 101 ? 16.169 -0.674 -7.110 1.00 67.38 101 THR A CA 1
ATOM 732 C C . THR A 1 101 ? 15.720 -1.547 -8.285 1.00 67.38 101 THR A C 1
ATOM 734 O O . THR A 1 101 ? 14.529 -1.832 -8.429 1.00 67.38 101 THR A O 1
ATOM 737 N N . ALA A 1 102 ? 16.661 -2.016 -9.115 1.00 72.25 102 ALA A N 1
ATOM 738 C CA . ALA A 1 102 ? 16.359 -2.901 -10.252 1.00 72.25 102 ALA A CA 1
ATOM 739 C C . ALA A 1 102 ? 15.603 -4.184 -9.842 1.00 72.25 102 ALA A C 1
ATOM 741 O O . ALA A 1 102 ? 14.880 -4.766 -10.648 1.00 72.25 102 ALA A O 1
ATOM 742 N N . ASP A 1 103 ? 15.735 -4.583 -8.574 1.00 83.69 103 ASP A N 1
ATOM 743 C CA . ASP A 1 103 ? 15.084 -5.757 -7.990 1.00 83.69 103 ASP A CA 1
ATOM 744 C C . ASP A 1 103 ? 13.721 -5.448 -7.354 1.00 83.69 103 ASP A C 1
ATOM 746 O O . ASP A 1 103 ? 13.092 -6.329 -6.761 1.00 83.69 103 ASP A O 1
ATOM 750 N N . SER A 1 104 ? 13.258 -4.202 -7.429 1.00 89.88 104 SER A N 1
ATOM 751 C CA . SER A 1 104 ? 11.937 -3.805 -6.961 1.00 89.88 104 SER A CA 1
ATOM 752 C C . SER A 1 104 ? 10.901 -3.917 -8.076 1.00 89.88 104 SER A C 1
ATOM 754 O O . SER A 1 104 ? 11.204 -3.883 -9.269 1.00 89.88 104 SER A O 1
ATOM 756 N N . ARG A 1 105 ? 9.636 -4.063 -7.686 1.00 91.81 105 ARG A N 1
ATOM 757 C CA . ARG A 1 105 ? 8.516 -4.047 -8.620 1.00 91.81 105 ARG A CA 1
ATOM 758 C C . ARG A 1 105 ? 7.514 -2.988 -8.210 1.00 91.81 105 ARG A C 1
ATOM 760 O O . ARG A 1 105 ? 7.090 -2.947 -7.055 1.00 91.81 105 ARG A O 1
ATOM 767 N N . ILE A 1 106 ? 7.150 -2.156 -9.178 1.00 92.25 106 ILE A N 1
ATOM 768 C CA . ILE A 1 106 ? 6.160 -1.095 -9.020 1.00 92.25 106 ILE A CA 1
ATOM 769 C C . ILE A 1 106 ? 4.772 -1.717 -8.872 1.00 92.25 106 ILE A C 1
ATOM 771 O O . ILE A 1 106 ? 4.467 -2.752 -9.473 1.00 92.25 106 ILE A O 1
ATOM 775 N N . LEU A 1 107 ? 3.935 -1.069 -8.072 1.00 93.50 107 LEU A N 1
ATOM 776 C CA . LEU A 1 107 ? 2.531 -1.409 -7.922 1.00 93.50 107 LEU A CA 1
ATOM 777 C C . LEU A 1 107 ? 1.662 -0.156 -7.863 1.00 93.50 107 LEU A C 1
ATOM 779 O O . LEU A 1 107 ? 2.143 0.946 -7.610 1.00 93.50 107 LEU A O 1
ATOM 783 N N . THR A 1 108 ? 0.369 -0.342 -8.067 1.00 93.44 108 THR A N 1
ATOM 784 C CA . THR A 1 108 ? -0.662 0.667 -7.829 1.00 93.44 108 THR A CA 1
ATOM 785 C C . THR A 1 108 ? -1.668 0.143 -6.817 1.00 93.44 108 THR A C 1
ATOM 787 O O . THR A 1 108 ? -1.781 -1.069 -6.608 1.00 93.44 108 THR A O 1
ATOM 790 N N . LEU A 1 109 ? -2.394 1.046 -6.156 1.00 92.81 109 LEU A N 1
ATOM 791 C CA . LEU A 1 109 ? -3.494 0.657 -5.279 1.00 92.81 109 LEU A CA 1
ATOM 792 C C . LEU A 1 109 ? -4.811 0.864 -6.015 1.00 92.81 109 LEU A C 1
ATOM 794 O O . LEU A 1 109 ? -5.088 1.952 -6.519 1.00 92.81 109 LEU A O 1
ATOM 798 N N . VAL A 1 110 ? -5.623 -0.181 -6.079 1.00 89.94 110 VAL A N 1
ATOM 799 C CA . VAL A 1 110 ? -6.882 -0.184 -6.817 1.00 89.94 110 VAL A CA 1
ATOM 800 C C . VAL A 1 110 ? -8.052 -0.431 -5.868 1.00 89.94 110 VAL A C 1
ATOM 802 O O . VAL A 1 110 ? -7.984 -1.335 -5.027 1.00 89.94 110 VAL A O 1
ATOM 805 N N . PRO A 1 111 ? -9.143 0.340 -5.984 1.00 84.62 111 PRO A N 1
ATOM 806 C CA . PRO A 1 111 ? -10.390 0.019 -5.320 1.00 84.62 111 PRO A CA 1
ATOM 807 C C . PRO A 1 111 ? -11.010 -1.218 -5.981 1.00 84.62 111 PRO A C 1
ATOM 809 O O . PRO A 1 111 ? -11.202 -1.277 -7.193 1.00 84.62 111 PRO A O 1
ATOM 812 N N . VAL A 1 112 ? -11.343 -2.215 -5.171 1.00 80.62 112 VAL A N 1
ATOM 813 C CA . VAL A 1 112 ? -11.975 -3.471 -5.568 1.00 80.62 112 VAL A CA 1
ATOM 814 C C . VAL A 1 112 ? -13.305 -3.580 -4.836 1.00 80.62 112 VAL A C 1
ATOM 816 O O . VAL A 1 112 ? -13.353 -3.558 -3.607 1.00 80.62 112 VAL A O 1
ATOM 819 N N . SER A 1 113 ? -14.396 -3.715 -5.585 1.00 76.56 113 SER A N 1
ATOM 820 C CA . SER A 1 113 ? -15.714 -3.985 -5.008 1.00 76.56 113 SER A CA 1
ATOM 821 C C . SER A 1 113 ? -15.848 -5.473 -4.688 1.00 76.56 113 SER A C 1
ATOM 823 O O . SE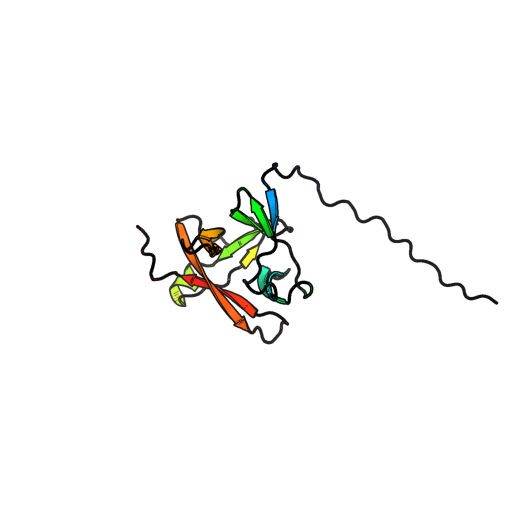R A 1 113 ? -15.612 -6.315 -5.555 1.00 76.56 113 SER A O 1
ATOM 825 N N . SER A 1 114 ? -16.259 -5.808 -3.464 1.00 66.94 114 SER A N 1
ATOM 826 C CA . SER A 1 114 ? -16.581 -7.190 -3.072 1.00 66.94 114 SER A CA 1
ATOM 827 C C . SER A 1 114 ? -18.006 -7.617 -3.454 1.00 66.94 114 SER A C 1
ATOM 829 O O . SER A 1 114 ? -18.468 -8.673 -3.033 1.00 66.94 114 SER A O 1
ATOM 831 N N . GLY A 1 115 ? -18.736 -6.811 -4.237 1.00 61.25 115 GLY A N 1
ATOM 832 C CA . GLY A 1 115 ? -20.118 -7.097 -4.648 1.00 61.25 115 GLY A CA 1
ATOM 833 C C . GLY A 1 115 ? -21.171 -6.855 -3.556 1.00 61.25 115 GLY A C 1
ATOM 834 O O . GLY A 1 115 ? -22.348 -6.727 -3.870 1.00 61.25 115 GLY A O 1
ATOM 835 N N . LEU A 1 116 ? -20.754 -6.701 -2.294 1.00 65.44 116 LEU A N 1
ATOM 836 C CA . LEU A 1 116 ? -21.607 -6.372 -1.141 1.00 65.44 116 LEU A CA 1
ATOM 837 C C . LEU A 1 116 ? -21.659 -4.862 -0.838 1.00 65.44 116 LEU A C 1
ATOM 839 O O . LEU A 1 116 ? -22.062 -4.451 0.246 1.00 65.44 116 LEU A O 1
ATOM 843 N N . GLY A 1 117 ? -21.205 -4.024 -1.773 1.00 61.31 117 GLY A N 1
ATOM 844 C CA . GLY A 1 117 ? -21.109 -2.570 -1.594 1.00 61.31 117 GLY A CA 1
ATOM 845 C C . GLY A 1 117 ? -19.884 -2.102 -0.799 1.00 61.31 117 GLY A C 1
ATOM 846 O O . GLY A 1 117 ? -19.643 -0.900 -0.717 1.00 61.31 117 GLY A O 1
ATOM 847 N N . THR A 1 118 ? -19.071 -3.015 -0.256 1.00 66.62 118 THR A N 1
ATOM 848 C CA . THR A 1 118 ? -17.792 -2.671 0.379 1.00 66.62 118 THR A CA 1
ATOM 849 C C . THR A 1 118 ? -16.693 -2.529 -0.673 1.00 66.62 118 THR A C 1
ATOM 851 O O . THR A 1 118 ? -16.439 -3.445 -1.460 1.00 66.62 118 THR A O 1
ATOM 854 N N . ILE A 1 119 ? -16.028 -1.373 -0.675 1.00 71.31 119 ILE A N 1
ATOM 855 C CA . ILE A 1 119 ? -14.841 -1.115 -1.492 1.00 71.31 119 ILE A CA 1
ATOM 856 C C . ILE A 1 119 ? -13.611 -1.417 -0.638 1.00 71.31 119 ILE A C 1
ATOM 858 O O . ILE A 1 119 ? -13.394 -0.799 0.402 1.00 71.31 119 ILE A O 1
ATOM 862 N N . HIS A 1 120 ? -12.805 -2.366 -1.092 1.00 77.69 120 HIS A N 1
ATOM 863 C CA . HIS A 1 120 ? -11.505 -2.685 -0.517 1.00 77.69 120 HIS A CA 1
ATOM 864 C C . HIS A 1 120 ? -10.412 -2.057 -1.371 1.00 77.69 120 HIS A C 1
ATOM 866 O O . HIS A 1 120 ? -10.587 -1.897 -2.571 1.00 77.69 120 HIS A O 1
ATOM 872 N N . THR A 1 121 ? -9.267 -1.730 -0.785 1.00 85.56 121 THR A N 1
ATOM 873 C CA . THR A 1 121 ? -8.089 -1.363 -1.579 1.00 85.56 121 THR A CA 1
ATOM 874 C C . THR A 1 121 ? -7.195 -2.592 -1.710 1.00 85.56 121 THR A C 1
ATOM 876 O O . THR A 1 121 ? -6.857 -3.205 -0.698 1.00 85.56 121 THR A O 1
ATOM 879 N N . ALA A 1 122 ? -6.815 -2.950 -2.934 1.00 88.69 122 ALA A N 1
ATOM 880 C CA . ALA A 1 122 ? -5.822 -3.984 -3.218 1.00 88.69 122 ALA A CA 1
ATOM 881 C C . ALA A 1 122 ? -4.580 -3.359 -3.858 1.00 88.69 122 ALA A C 1
ATOM 883 O O . ALA A 1 122 ? -4.683 -2.347 -4.545 1.00 88.69 122 ALA A O 1
ATOM 884 N N . ALA A 1 123 ? -3.418 -3.973 -3.663 1.00 92.88 123 ALA A N 1
ATOM 885 C CA . ALA A 1 123 ? -2.201 -3.608 -4.378 1.00 92.88 123 ALA A CA 1
ATOM 886 C C . ALA A 1 123 ? -2.037 -4.510 -5.609 1.00 92.88 123 ALA A C 1
ATOM 888 O O . ALA A 1 123 ? -2.164 -5.731 -5.496 1.00 92.88 123 ALA A O 1
ATOM 889 N N . VAL A 1 124 ? -1.756 -3.921 -6.771 1.00 92.75 124 VAL A N 1
ATOM 890 C CA . VAL A 1 124 ? -1.566 -4.642 -8.038 1.00 92.75 124 VAL A CA 1
ATOM 891 C C . VAL A 1 124 ? -0.229 -4.260 -8.647 1.00 92.75 124 VAL A C 1
ATOM 893 O O . VAL A 1 124 ? 0.038 -3.080 -8.853 1.00 92.75 124 VAL A O 1
ATOM 896 N N . ASP A 1 125 ? 0.622 -5.248 -8.916 1.00 92.81 125 ASP A N 1
ATOM 897 C CA . ASP A 1 125 ? 1.930 -5.008 -9.525 1.00 92.81 125 ASP A CA 1
ATOM 898 C C . ASP A 1 125 ? 1.880 -4.920 -11.059 1.00 92.81 125 ASP A C 1
ATOM 900 O O . ASP A 1 125 ? 0.883 -5.254 -11.704 1.00 92.81 125 ASP A O 1
ATOM 904 N N . THR A 1 126 ? 2.989 -4.486 -11.659 1.00 89.50 126 THR A N 1
ATOM 905 C CA . THR A 1 126 ? 3.126 -4.314 -13.116 1.00 89.50 126 THR A CA 1
ATOM 906 C C . THR A 1 126 ? 2.987 -5.594 -13.948 1.00 89.50 126 THR A C 1
ATOM 908 O O . THR A 1 126 ? 2.933 -5.502 -15.172 1.00 89.50 126 THR A O 1
ATOM 911 N N . VAL A 1 127 ? 2.919 -6.777 -13.328 1.00 90.25 127 VAL A N 1
ATOM 912 C CA . VAL A 1 127 ? 2.695 -8.061 -14.016 1.00 90.25 127 VAL A CA 1
ATOM 913 C C . VAL A 1 127 ? 1.377 -8.726 -13.597 1.00 90.25 127 VAL A C 1
ATOM 915 O O . VAL A 1 127 ? 1.180 -9.916 -13.837 1.00 90.25 127 VAL A O 1
ATOM 918 N N . GLY A 1 128 ? 0.471 -7.978 -12.960 1.00 88.25 128 GLY A N 1
ATOM 919 C CA . GLY A 1 128 ? -0.858 -8.455 -12.569 1.00 88.25 128 GLY A CA 1
ATOM 920 C C . GLY A 1 128 ? -0.890 -9.280 -11.279 1.00 88.25 128 GLY A C 1
ATOM 921 O O . GLY A 1 128 ? -1.876 -9.957 -10.998 1.00 88.25 128 GLY A O 1
ATOM 922 N N . GLY A 1 129 ? 0.174 -9.268 -10.476 1.00 89.31 129 GLY A N 1
ATOM 923 C CA . GLY A 1 129 ? 0.156 -9.826 -9.127 1.00 89.31 129 GLY A CA 1
ATOM 924 C C . GLY A 1 129 ? -0.747 -9.004 -8.209 1.00 89.31 129 GLY A C 1
ATOM 925 O O . GLY A 1 129 ? -0.613 -7.785 -8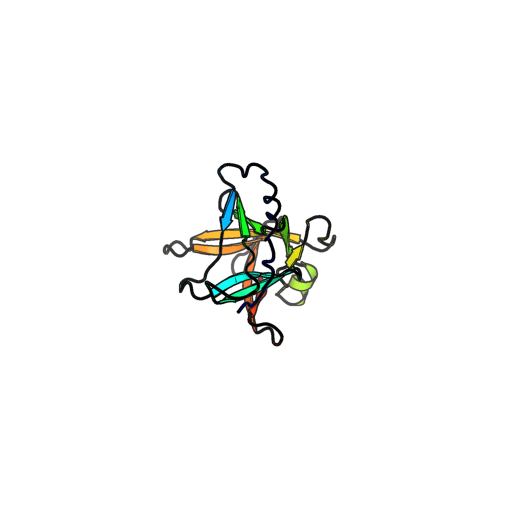.161 1.00 89.31 129 GLY A O 1
ATOM 926 N N . MET A 1 130 ? -1.640 -9.666 -7.469 1.00 89.75 130 MET A N 1
ATOM 927 C CA . MET A 1 130 ? -2.520 -9.027 -6.485 1.00 89.75 130 MET A CA 1
ATOM 928 C C . MET A 1 130 ? -2.052 -9.290 -5.051 1.00 89.75 130 MET A C 1
ATOM 930 O O . MET A 1 130 ? -1.706 -10.418 -4.683 1.00 89.75 130 MET A O 1
ATOM 934 N N . PHE A 1 131 ? -2.085 -8.244 -4.231 1.00 91.62 131 PHE A N 1
ATOM 935 C CA . PHE A 1 131 ? -1.617 -8.261 -2.851 1.00 91.62 131 PHE A CA 1
ATOM 936 C C . PHE A 1 131 ? -2.625 -7.594 -1.916 1.00 91.62 131 PHE A C 1
ATOM 938 O O . PHE A 1 131 ? -3.303 -6.628 -2.277 1.00 91.62 131 PHE A O 1
ATOM 945 N N . LEU A 1 132 ? -2.680 -8.108 -0.690 1.00 89.75 132 LEU A N 1
ATOM 946 C CA . LEU A 1 132 ? -3.448 -7.547 0.415 1.00 89.75 132 LEU A CA 1
ATOM 947 C C . LEU A 1 132 ? -2.508 -6.845 1.394 1.00 89.75 132 LEU A C 1
ATOM 949 O O . LEU A 1 132 ? -1.310 -7.141 1.450 1.00 89.75 132 LEU A O 1
ATOM 953 N N . PHE A 1 133 ? -3.065 -5.939 2.191 1.00 89.62 133 PHE A N 1
ATOM 954 C CA . PHE A 1 133 ? -2.323 -5.277 3.254 1.00 89.62 133 PHE A CA 1
ATOM 955 C C . PHE A 1 133 ? -2.371 -6.097 4.538 1.00 89.62 133 PHE A C 1
ATOM 957 O O . PHE A 1 133 ? -3.433 -6.521 4.988 1.00 89.62 133 PHE A O 1
ATOM 964 N N . ALA A 1 134 ? -1.209 -6.262 5.153 1.00 89.00 134 ALA A N 1
ATOM 965 C CA . ALA A 1 134 ? -1.069 -6.665 6.541 1.00 89.00 134 ALA A CA 1
ATOM 966 C C . ALA A 1 134 ? -0.390 -5.528 7.306 1.00 89.00 134 ALA A C 1
ATOM 968 O O . ALA A 1 134 ? 0.308 -4.706 6.715 1.00 89.00 134 ALA A O 1
ATOM 969 N N . TRP A 1 135 ? -0.568 -5.471 8.619 1.00 86.88 135 TRP A N 1
ATOM 970 C CA . TRP A 1 135 ? 0.090 -4.463 9.442 1.00 86.88 135 TRP A CA 1
ATOM 971 C C . TRP A 1 135 ? 0.600 -5.062 10.744 1.00 86.88 135 TRP A C 1
ATOM 973 O O . TRP A 1 135 ? 0.089 -6.068 11.238 1.00 86.88 135 TRP A O 1
ATOM 983 N N . CYS A 1 136 ? 1.629 -4.434 11.296 1.00 81.00 136 CYS A N 1
ATOM 984 C CA . CYS A 1 136 ? 2.152 -4.747 12.617 1.00 81.00 136 CYS A CA 1
ATOM 985 C C . CYS A 1 136 ? 2.534 -3.461 13.347 1.00 81.00 136 CYS A C 1
ATOM 987 O O . CYS A 1 136 ? 2.958 -2.489 12.721 1.00 81.00 136 CYS A O 1
ATOM 989 N N . ASN A 1 137 ? 2.418 -3.462 14.672 1.00 78.25 137 ASN A N 1
ATOM 990 C CA . ASN A 1 137 ? 2.825 -2.320 15.489 1.00 78.25 137 ASN A CA 1
ATOM 991 C C . ASN A 1 137 ? 4.323 -2.049 15.291 1.00 78.25 137 ASN A C 1
ATOM 993 O O . ASN A 1 137 ? 5.134 -2.973 15.386 1.00 78.25 137 ASN A O 1
ATOM 997 N N . ALA A 1 138 ? 4.685 -0.799 15.004 1.00 63.31 138 ALA A N 1
ATOM 998 C CA . ALA A 1 138 ? 6.077 -0.378 14.944 1.00 63.31 138 ALA A CA 1
ATOM 999 C C . ALA A 1 138 ? 6.474 0.172 16.327 1.00 63.31 138 ALA A C 1
ATOM 1001 O O . ALA A 1 138 ? 5.868 1.141 16.768 1.00 63.31 138 ALA A O 1
ATOM 1002 N N . PRO A 1 139 ? 7.447 -0.428 17.036 1.00 57.59 139 PRO A N 1
ATOM 1003 C CA . PRO A 1 139 ? 7.765 -0.044 18.416 1.00 57.59 139 PRO A CA 1
ATOM 1004 C C . PRO A 1 139 ? 8.251 1.407 18.561 1.00 57.59 139 PRO A C 1
ATOM 1006 O O . PRO A 1 139 ? 8.020 2.015 19.600 1.00 57.59 139 PRO A O 1
ATOM 1009 N N . ASP A 1 140 ? 8.854 1.971 17.511 1.00 61.19 140 ASP A N 1
ATOM 1010 C CA . ASP A 1 140 ? 9.430 3.322 17.527 1.00 61.19 140 ASP A CA 1
ATOM 1011 C C . ASP A 1 140 ? 8.518 4.396 16.896 1.00 61.19 140 ASP A C 1
ATOM 1013 O O . ASP A 1 140 ? 8.934 5.543 16.746 1.00 61.19 140 ASP A O 1
ATOM 1017 N N . TRP A 1 141 ? 7.288 4.047 16.490 1.00 61.31 141 TRP A N 1
ATOM 1018 C CA . TRP A 1 141 ? 6.366 4.957 15.794 1.00 61.31 141 TRP A CA 1
ATOM 1019 C C . TRP A 1 141 ? 4.935 4.863 16.335 1.00 61.31 141 TRP A C 1
ATOM 1021 O O . TRP A 1 141 ? 4.468 3.806 16.739 1.00 61.31 141 TRP A O 1
ATOM 1031 N N . ILE A 1 142 ? 4.193 5.974 16.264 1.00 64.81 142 ILE A N 1
ATOM 1032 C CA . ILE A 1 142 ? 2.780 6.066 16.695 1.00 64.81 142 ILE A CA 1
ATOM 1033 C C . ILE A 1 142 ? 1.827 5.317 15.723 1.00 64.81 142 ILE A C 1
ATOM 1035 O O . ILE A 1 142 ? 0.624 5.248 15.953 1.00 64.81 142 ILE A O 1
ATOM 1039 N N . GLY A 1 143 ? 2.350 4.712 14.649 1.00 69.56 143 GLY A N 1
ATOM 1040 C CA . GLY A 1 143 ? 1.578 3.997 13.629 1.00 69.56 143 GLY A CA 1
ATOM 1041 C C . GLY A 1 143 ? 1.975 2.530 13.448 1.00 69.56 143 GLY A C 1
ATOM 1042 O O . GLY A 1 143 ? 3.082 2.106 13.782 1.00 69.56 143 GLY A O 1
ATOM 1043 N N . ALA A 1 144 ? 1.074 1.742 12.859 1.00 78.19 144 ALA A N 1
ATOM 1044 C CA . ALA A 1 144 ? 1.361 0.361 12.478 1.00 78.19 144 ALA A CA 1
ATOM 1045 C C . ALA A 1 144 ? 1.971 0.314 11.074 1.00 78.19 144 ALA A C 1
ATOM 1047 O O . ALA A 1 144 ? 1.393 0.834 10.123 1.00 78.19 144 ALA A O 1
ATOM 1048 N N . LYS A 1 145 ? 3.132 -0.324 10.926 1.00 81.31 145 LYS A N 1
ATOM 1049 C CA . LYS A 1 145 ? 3.816 -0.448 9.638 1.00 81.31 145 LYS A CA 1
ATOM 1050 C C . LYS A 1 145 ? 3.045 -1.376 8.705 1.00 81.31 145 LYS A C 1
ATOM 1052 O O . LYS A 1 145 ? 2.655 -2.471 9.113 1.00 81.31 145 LYS A O 1
ATOM 1057 N N . VAL A 1 146 ? 2.878 -0.955 7.453 1.00 87.94 146 VAL A N 1
ATOM 1058 C CA . VAL A 1 146 ? 2.119 -1.697 6.440 1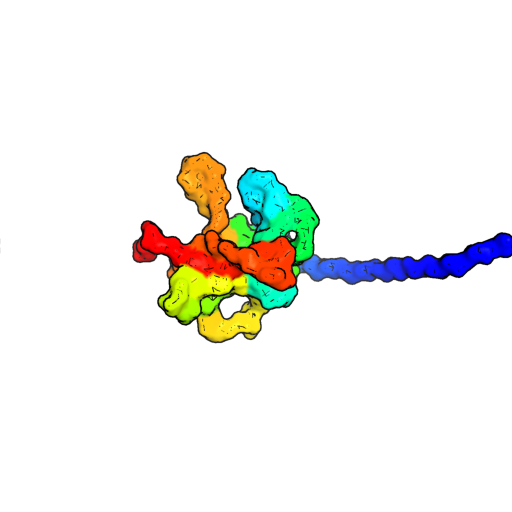.00 87.94 146 VAL A CA 1
ATOM 1059 C C . VAL A 1 146 ? 3.027 -2.590 5.595 1.00 87.94 146 VAL A C 1
ATOM 1061 O O . VAL A 1 146 ? 4.101 -2.206 5.129 1.00 87.94 146 VAL A O 1
ATOM 1064 N N . LEU A 1 147 ? 2.558 -3.813 5.397 1.00 90.44 147 LEU A N 1
ATOM 1065 C CA . LEU A 1 147 ? 3.181 -4.897 4.659 1.00 90.44 147 LEU A CA 1
ATOM 1066 C C . LEU A 1 147 ? 2.241 -5.347 3.540 1.00 90.44 147 LEU A C 1
ATOM 1068 O O . LEU A 1 147 ? 1.022 -5.239 3.654 1.00 90.44 147 LEU A O 1
ATOM 1072 N N . LEU A 1 148 ? 2.812 -5.919 2.491 1.00 92.88 148 LEU A N 1
ATOM 1073 C CA . LEU A 1 148 ? 2.092 -6.667 1.472 1.00 92.88 148 LEU A CA 1
ATOM 1074 C C . LEU A 1 148 ? 2.176 -8.153 1.773 1.00 92.88 148 LEU A C 1
ATOM 1076 O O . LEU A 1 148 ? 3.253 -8.660 2.092 1.00 92.88 148 LEU A O 1
ATOM 1080 N N . ILE A 1 149 ? 1.064 -8.844 1.566 1.00 91.81 149 ILE A N 1
ATOM 1081 C CA . ILE A 1 149 ? 0.977 -10.302 1.515 1.00 91.81 149 ILE A CA 1
ATOM 1082 C C . ILE A 1 149 ? 0.323 -10.714 0.198 1.00 91.81 149 ILE A C 1
ATOM 1084 O O . ILE A 1 149 ? -0.511 -9.989 -0.346 1.00 91.81 149 ILE A O 1
ATOM 1088 N N . ARG A 1 150 ? 0.705 -11.874 -0.336 1.00 86.81 150 ARG A N 1
ATOM 1089 C CA . ARG A 1 150 ? 0.068 -12.416 -1.541 1.00 86.81 150 ARG A CA 1
ATOM 1090 C C . ARG A 1 150 ? -1.355 -12.861 -1.214 1.00 86.81 150 ARG A C 1
ATOM 1092 O O . ARG A 1 150 ? -1.567 -13.546 -0.215 1.00 86.81 150 ARG A O 1
ATOM 1099 N N . ASP A 1 151 ? -2.308 -12.530 -2.079 1.00 79.44 151 ASP A N 1
ATOM 1100 C CA . ASP A 1 151 ? -3.614 -13.183 -2.040 1.00 79.44 151 ASP A CA 1
ATOM 1101 C C . ASP A 1 151 ? -3.465 -14.619 -2.570 1.00 79.44 151 ASP A C 1
ATOM 1103 O O . ASP A 1 151 ? -3.345 -14.843 -3.773 1.00 79.44 151 ASP A O 1
ATOM 1107 N N . ALA A 1 152 ? -3.396 -15.598 -1.666 1.00 64.69 152 ALA A N 1
ATOM 1108 C CA . ALA A 1 152 ? -3.214 -17.004 -2.027 1.00 64.69 152 ALA A CA 1
ATOM 1109 C C . ALA A 1 152 ? -4.459 -17.630 -2.685 1.00 64.69 152 ALA A C 1
ATOM 1111 O O . ALA A 1 152 ? -4.345 -18.674 -3.324 1.00 64.69 152 ALA A O 1
ATOM 1112 N N . ASN A 1 153 ? -5.632 -17.003 -2.543 1.00 62.88 153 ASN A N 1
ATOM 1113 C CA . ASN A 1 153 ? -6.899 -17.539 -3.042 1.00 62.88 153 ASN A CA 1
ATOM 1114 C C . ASN A 1 153 ? -7.254 -17.039 -4.447 1.00 62.88 153 ASN A C 1
ATOM 1116 O O . ASN A 1 153 ? -8.163 -17.582 -5.074 1.00 62.88 153 ASN A O 1
ATOM 1120 N N . ARG A 1 154 ? -6.529 -16.047 -4.974 1.00 56.28 154 ARG A N 1
ATOM 1121 C CA . ARG A 1 154 ? -6.582 -15.674 -6.389 1.00 56.28 154 ARG A CA 1
ATOM 1122 C C . ARG A 1 154 ? -5.367 -16.230 -7.110 1.00 56.28 154 ARG A C 1
ATOM 1124 O O . ARG A 1 154 ? -4.307 -15.612 -7.172 1.00 56.28 154 ARG A O 1
ATOM 1131 N N . THR A 1 155 ? -5.529 -17.426 -7.664 1.00 43.69 155 THR A N 1
ATOM 1132 C CA . THR A 1 155 ? -4.611 -17.946 -8.677 1.00 43.69 155 THR A CA 1
ATOM 1133 C C . THR A 1 155 ? -4.607 -16.961 -9.848 1.00 43.69 155 THR A C 1
ATOM 1135 O O . THR A 1 155 ? -5.677 -16.571 -10.311 1.00 43.69 155 THR A O 1
ATOM 1138 N N . GLN A 1 156 ? -3.423 -16.527 -10.296 1.00 43.88 156 GLN A N 1
ATOM 1139 C CA . GLN A 1 156 ? -3.285 -15.832 -11.579 1.00 43.88 156 GLN A CA 1
ATOM 1140 C C . GLN A 1 156 ? -3.862 -16.754 -12.657 1.00 43.88 156 GLN A C 1
ATOM 1142 O O . GLN A 1 156 ? -3.282 -17.804 -12.931 1.00 43.88 156 GLN A O 1
ATOM 1147 N N . THR A 1 157 ? -5.033 -16.405 -13.184 1.00 37.12 157 THR A N 1
ATOM 1148 C CA . THR A 1 157 ? -5.557 -16.956 -14.439 1.00 37.12 157 THR A CA 1
ATOM 1149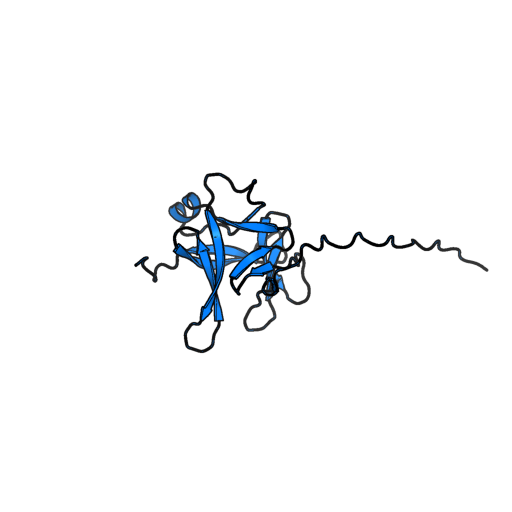 C C . THR A 1 157 ? -4.835 -16.331 -15.611 1.00 37.12 157 THR A C 1
ATOM 1151 O O . THR A 1 157 ? -4.712 -15.083 -15.583 1.00 37.12 157 THR A O 1
#

pLDDT: mean 75.37, std 18.75, range [31.22, 93.5]

Secondary structure (DSSP, 8-state):
----PPP-----PPPP------TTEEEE--B-TTSSEEEEE-TTSBEEEEESSS-S--BPEEEETTEEEEETT-PEEEE-HHHHHHHSEEE-EEE-TTTS-TT-EEEEEEEEE-SSSPEEEEEEETTS-EEEEEEEE-TTSSSEEEEEEE-TTS---

Organism: NCBI:txid576137

Foldseek 3Di:
DDDDDDDDDDDDDPPDDDPPDDPQKDWDWAADPVNQWTWAAAPVFFIWIAGPPDDPPHWTFIDGNQKTAATPVQWFWKWAVVCCVVPQKTTTGTDHPVPQDPRIWTWIWHFDDPVPRDTDIWIATPVGFIWDWDWADDPVDNTTTIMTGGPPVDDDD

Radius of gyration: 18.84 Å; chains: 1; bounding box: 38×69×45 Å

Sequence (157 aa):
MASMFANATLASSPAAPSTTASSNSHCITIRDTTSTVHLAASSDGNLYLTSYPESSPGTSLLSIFSTITNDDEGRSFHYHPAVMSAYGKSHLRLSTTGDATADSRILTLVPVSSGLGTIHTAAVDTVGGMFLFAWCNAPDWIGAKVLLIRDANRTQT